Protein AF-A0A9X8MLD3-F1 (afdb_monomer)

Nearest PDB structures (foldseek):
  4ijj-assembly1_A  TM=3.725E-01  e=1.836E+00  Pseudomonas aeruginosa UCBPP-PA14

Solvent-accessible surface area (backbone atoms only — not comparable to full-atom values): 4976 Å² total; per-residue (Å²): 115,72,67,63,54,53,51,55,53,51,51,54,51,50,53,51,50,53,52,52,51,52,53,49,51,52,50,53,53,49,40,53,48,52,51,51,57,50,40,72,78,37,74,89,60,85,50,74,96,42,60,67,61,34,63,74,68,61,69,91,65,95,48,64,67,64,49,48,55,51,51,50,54,50,50,51,52,47,49,29,53,78,72,70,104

Foldseek 3Di:
DVVVVVVVVVVVVVVVVVVVVVVVVLLLVLLVVLVVVLCVVVVPDDCPPDVVVVLVPDDDDPDNVVVVVNNVSSVVSNVCSVVVD

Secondary structure (DSSP, 8-state):
-HHHHHHHHHHHHHHHHHHHHHHHHHHHHHHHHHHHHHHHH-TT----S-HHHHHHHPPP-S-HHHHHHHHHHHHHHHHHHHHT-

Radius of gyration: 20.13 Å; Cα contacts (8 Å, |Δi|>4): 25; chains: 1; bounding box: 44×21×60 Å

Mean predicted aligned error: 5.8 Å

Structure (mmCIF, N/CA/C/O backbone):
data_AF-A0A9X8MLD3-F1
#
_entry.id   AF-A0A9X8MLD3-F1
#
loop_
_atom_site.group_PDB
_atom_site.id
_atom_site.type_symbol
_atom_site.label_atom_id
_atom_site.label_alt_id
_atom_site.label_comp_id
_atom_site.label_asym_id
_atom_site.label_entity_id
_atom_site.label_seq_id
_atom_site.pdbx_PDB_ins_code
_atom_site.Cartn_x
_atom_site.Cartn_y
_atom_site.Cartn_z
_atom_site.occupancy
_atom_site.B_iso_or_equiv
_atom_site.auth_seq_id
_atom_site.auth_comp_id
_atom_site.auth_asym_id
_atom_site.auth_atom_id
_atom_site.pdbx_PDB_model_num
ATOM 1 N N . MET A 1 1 ? 26.096 4.111 -39.785 1.00 65.81 1 MET A N 1
ATOM 2 C CA . MET A 1 1 ? 26.343 4.273 -38.328 1.00 65.81 1 MET A CA 1
ATOM 3 C C . MET A 1 1 ? 25.145 4.820 -37.546 1.00 65.81 1 MET A C 1
ATOM 5 O O . MET A 1 1 ? 24.826 4.251 -36.513 1.00 65.81 1 MET A O 1
ATOM 9 N N . ARG A 1 2 ? 24.442 5.862 -38.020 1.00 78.38 2 ARG A N 1
ATOM 10 C CA . ARG A 1 2 ? 23.332 6.509 -37.284 1.00 78.38 2 ARG A CA 1
ATOM 11 C C . ARG A 1 2 ? 22.141 5.583 -36.949 1.00 78.38 2 ARG A C 1
ATOM 13 O O . ARG A 1 2 ? 21.607 5.679 -35.855 1.00 78.38 2 ARG A O 1
ATOM 20 N N . ALA A 1 3 ? 21.778 4.655 -37.840 1.00 85.69 3 ALA A N 1
ATOM 21 C CA . ALA A 1 3 ? 20.686 3.693 -37.613 1.00 85.69 3 ALA A CA 1
ATOM 22 C C . ALA A 1 3 ? 20.962 2.731 -36.440 1.00 85.69 3 ALA A C 1
ATOM 24 O O . ALA A 1 3 ? 20.123 2.582 -35.558 1.00 85.69 3 ALA A O 1
ATOM 25 N N . ARG A 1 4 ? 22.185 2.188 -36.363 1.00 85.44 4 ARG A N 1
ATOM 26 C CA . ARG A 1 4 ? 22.622 1.293 -35.279 1.00 85.44 4 ARG A CA 1
ATOM 27 C C . ARG A 1 4 ? 22.594 1.976 -33.907 1.00 85.44 4 ARG A C 1
ATOM 29 O O . ARG A 1 4 ? 22.241 1.357 -32.912 1.00 85.44 4 ARG A O 1
ATOM 36 N N . LEU A 1 5 ? 22.930 3.269 -33.852 1.00 91.62 5 LEU A N 1
ATOM 37 C CA . LEU A 1 5 ? 22.818 4.065 -32.624 1.00 91.62 5 LEU A CA 1
ATOM 38 C C . LEU A 1 5 ? 21.353 4.219 -32.184 1.00 91.62 5 LEU A C 1
ATOM 40 O O . LEU A 1 5 ? 21.052 4.103 -31.000 1.00 91.62 5 LEU A O 1
ATOM 44 N N . VAL A 1 6 ? 20.440 4.462 -33.129 1.00 94.25 6 VAL A N 1
ATOM 45 C CA . VAL A 1 6 ? 19.001 4.595 -32.843 1.00 94.25 6 VAL A CA 1
ATOM 46 C C . VAL A 1 6 ? 18.414 3.284 -32.314 1.00 94.25 6 VAL A C 1
ATOM 48 O O . VAL A 1 6 ? 17.626 3.314 -31.371 1.00 94.25 6 VAL A O 1
ATOM 51 N N . GLU A 1 7 ? 18.810 2.141 -32.871 1.00 94.50 7 GLU A N 1
ATOM 52 C CA . GLU A 1 7 ? 18.385 0.819 -32.387 1.00 94.50 7 GLU A CA 1
ATOM 53 C C . GLU A 1 7 ? 18.858 0.555 -30.954 1.00 94.50 7 GLU A C 1
ATOM 55 O O . GLU A 1 7 ? 18.036 0.226 -30.099 1.00 94.50 7 GLU A O 1
ATOM 60 N N . LEU A 1 8 ? 20.132 0.829 -30.653 1.00 94.69 8 LEU A N 1
ATOM 61 C CA . LEU A 1 8 ? 20.683 0.695 -29.298 1.00 94.69 8 LEU A CA 1
ATOM 62 C C . LEU A 1 8 ? 19.954 1.579 -28.272 1.00 94.69 8 LEU A C 1
ATOM 64 O O . LEU A 1 8 ? 19.715 1.167 -27.136 1.00 94.69 8 LEU A O 1
ATOM 68 N N . LEU A 1 9 ? 19.576 2.804 -28.652 1.00 95.44 9 LEU A N 1
ATOM 69 C CA . LEU A 1 9 ? 18.810 3.693 -27.773 1.00 95.44 9 LEU A CA 1
ATOM 70 C C . LEU A 1 9 ? 17.383 3.180 -27.533 1.00 95.44 9 LEU A C 1
ATOM 72 O O . LEU A 1 9 ? 16.881 3.284 -26.412 1.00 95.44 9 LEU A O 1
ATOM 76 N N . ARG A 1 10 ? 16.732 2.610 -28.555 1.00 94.75 10 ARG A N 1
ATOM 77 C CA . ARG A 1 10 ? 15.395 2.004 -28.424 1.00 94.75 10 ARG A CA 1
ATOM 78 C C . ARG A 1 10 ? 15.414 0.779 -27.519 1.00 94.75 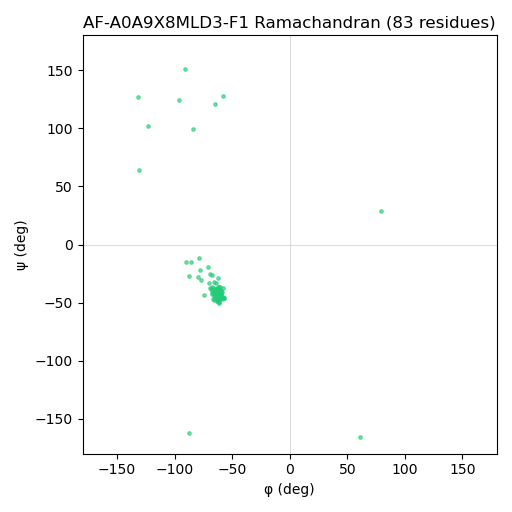10 ARG A C 1
ATOM 80 O O . ARG A 1 10 ? 14.522 0.641 -26.684 1.00 94.75 10 ARG A O 1
ATOM 87 N N . GLU A 1 11 ? 16.428 -0.066 -27.653 1.00 95.56 11 GLU A N 1
ATOM 88 C CA . GLU A 1 11 ? 16.621 -1.243 -26.807 1.00 95.56 11 GLU A CA 1
ATOM 89 C C . GLU A 1 11 ? 16.821 -0.841 -25.342 1.00 95.56 11 GLU A C 1
ATOM 91 O O . GLU A 1 11 ? 16.054 -1.263 -24.477 1.00 95.56 11 GLU A O 1
ATOM 96 N N . ARG A 1 12 ? 17.722 0.114 -25.071 1.00 93.69 12 ARG A N 1
ATOM 97 C CA . ARG A 1 12 ? 17.905 0.668 -23.718 1.00 93.69 12 ARG A CA 1
ATOM 98 C C . ARG A 1 12 ? 16.633 1.290 -23.148 1.00 93.69 12 ARG A C 1
ATOM 100 O O . ARG A 1 12 ? 16.343 1.127 -21.964 1.00 93.69 12 ARG A O 1
ATOM 107 N N . ALA A 1 13 ? 15.863 2.016 -23.959 1.00 94.81 13 ALA A N 1
ATOM 108 C CA . ALA A 1 13 ? 14.590 2.581 -23.516 1.00 94.81 13 ALA A CA 1
ATOM 109 C C . ALA A 1 13 ? 13.571 1.483 -23.168 1.00 94.81 13 ALA A C 1
ATOM 111 O O . ALA A 1 13 ? 12.841 1.615 -22.186 1.00 94.81 13 ALA A O 1
ATOM 112 N N . ARG A 1 14 ? 13.534 0.388 -23.937 1.00 94.88 14 ARG A N 1
ATOM 113 C CA . ARG A 1 14 ? 12.674 -0.770 -23.666 1.00 94.88 14 ARG A CA 1
ATOM 114 C C . ARG A 1 14 ? 13.072 -1.473 -22.372 1.00 94.88 14 ARG A C 1
ATOM 116 O O . A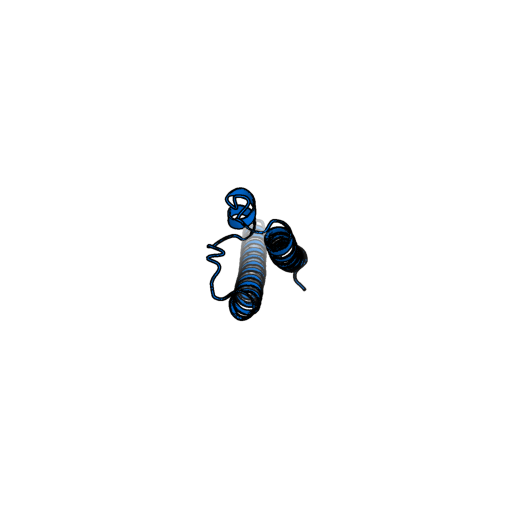RG A 1 14 ? 12.206 -1.705 -21.536 1.00 94.88 14 ARG A O 1
ATOM 123 N N . GLU A 1 15 ? 14.357 -1.745 -22.171 1.00 95.25 15 GLU A N 1
ATOM 124 C CA . GLU A 1 15 ? 14.859 -2.343 -20.929 1.00 95.25 15 GLU A CA 1
ATOM 125 C C . GLU A 1 15 ? 14.507 -1.494 -19.707 1.00 95.25 15 GLU A C 1
ATOM 127 O O . GLU A 1 15 ? 14.011 -2.015 -18.710 1.00 95.25 15 GLU A O 1
ATOM 132 N N . ARG A 1 16 ? 14.705 -0.171 -19.790 1.00 94.19 16 ARG A N 1
ATOM 133 C CA . ARG A 1 16 ? 14.341 0.752 -18.706 1.00 94.19 16 ARG A CA 1
ATOM 134 C C . ARG A 1 16 ? 12.850 0.699 -18.389 1.00 94.19 16 ARG A C 1
ATOM 136 O O . ARG A 1 16 ? 12.500 0.689 -17.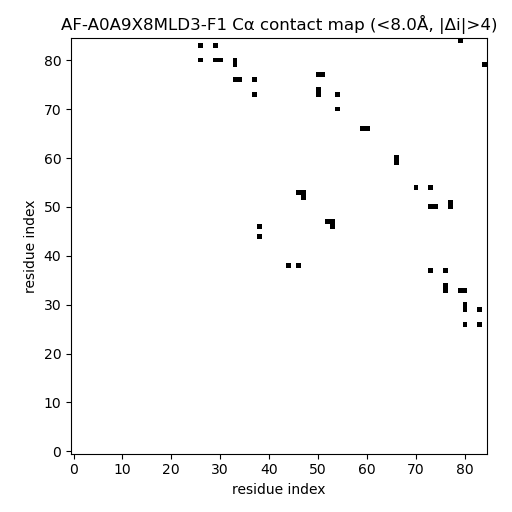215 1.00 94.19 16 ARG A O 1
ATOM 143 N N . ARG A 1 17 ? 11.985 0.634 -19.407 1.00 95.00 17 ARG A N 1
ATOM 144 C CA . ARG A 1 17 ? 10.533 0.489 -19.205 1.00 95.00 17 ARG A CA 1
ATOM 145 C C . ARG A 1 17 ? 10.177 -0.830 -18.532 1.00 95.00 17 ARG A C 1
ATOM 147 O O . ARG A 1 17 ? 9.375 -0.816 -17.612 1.00 95.00 17 ARG A O 1
ATOM 154 N N . ILE A 1 18 ? 10.788 -1.939 -18.947 1.00 95.31 18 ILE A N 1
ATOM 155 C CA . ILE A 1 18 ? 10.551 -3.253 -18.331 1.00 95.31 18 ILE A CA 1
ATOM 156 C C . ILE A 1 18 ? 10.967 -3.233 -16.858 1.00 95.31 18 ILE A C 1
ATOM 158 O O . ILE A 1 18 ? 10.202 -3.665 -16.004 1.00 95.31 18 ILE A O 1
ATOM 162 N N . ARG A 1 19 ? 12.143 -2.675 -16.539 1.00 93.75 19 ARG A N 1
ATOM 163 C CA . ARG A 1 19 ? 12.596 -2.546 -15.145 1.00 93.75 19 ARG A CA 1
ATOM 164 C C . ARG A 1 19 ? 11.677 -1.649 -14.320 1.00 93.75 19 ARG A C 1
ATOM 166 O O . ARG A 1 19 ? 11.348 -2.007 -13.199 1.00 93.75 19 ARG A O 1
ATOM 173 N N . ALA A 1 20 ? 11.248 -0.515 -14.875 1.00 92.31 20 ALA A N 1
ATOM 174 C CA . ALA A 1 20 ? 10.316 0.384 -14.200 1.00 92.31 20 ALA A CA 1
ATOM 175 C C . ALA A 1 20 ? 8.959 -0.291 -13.940 1.00 92.31 20 ALA A C 1
ATOM 177 O O . ALA A 1 20 ? 8.425 -0.170 -12.844 1.00 92.31 20 ALA A O 1
ATOM 178 N N . ALA A 1 21 ? 8.438 -1.047 -14.909 1.00 93.38 21 ALA A N 1
ATOM 179 C CA . ALA A 1 21 ? 7.207 -1.815 -14.743 1.00 93.38 21 ALA A CA 1
ATOM 180 C C . ALA A 1 21 ? 7.355 -2.914 -13.679 1.00 93.38 21 ALA A C 1
ATOM 182 O O . ALA A 1 21 ? 6.469 -3.075 -12.850 1.00 93.38 21 ALA A O 1
ATOM 183 N N . GLY A 1 22 ? 8.487 -3.626 -13.657 1.00 93.81 22 GLY A N 1
ATOM 184 C CA . GLY A 1 22 ? 8.774 -4.627 -12.627 1.00 93.81 22 GLY A CA 1
ATOM 185 C C . GLY A 1 22 ? 8.886 -4.024 -11.225 1.00 93.81 22 GLY A C 1
ATOM 186 O O . GLY A 1 22 ? 8.316 -4.562 -10.284 1.00 93.81 22 GLY A O 1
ATOM 187 N N . ALA A 1 23 ? 9.560 -2.877 -11.089 1.00 90.88 23 ALA A N 1
ATOM 188 C CA . ALA A 1 23 ? 9.634 -2.150 -9.823 1.00 90.88 23 ALA A CA 1
ATOM 189 C C . ALA A 1 23 ? 8.251 -1.671 -9.359 1.00 90.88 23 ALA A C 1
ATOM 191 O O . ALA A 1 23 ? 7.935 -1.779 -8.179 1.00 90.88 23 ALA A O 1
ATOM 192 N N . ARG A 1 24 ? 7.409 -1.198 -10.290 1.00 91.06 24 ARG A N 1
ATOM 193 C CA . ARG A 1 24 ? 6.030 -0.810 -9.982 1.00 91.06 24 ARG A CA 1
ATOM 194 C C . ARG A 1 24 ? 5.201 -2.003 -9.509 1.00 91.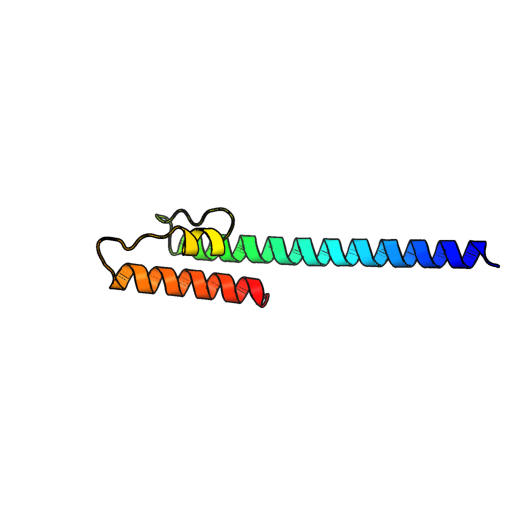06 24 ARG A C 1
ATOM 196 O O . ARG A 1 24 ? 4.592 -1.912 -8.457 1.00 91.06 24 ARG A O 1
ATOM 203 N N . ALA A 1 25 ? 5.259 -3.130 -10.216 1.00 93.38 25 ALA A N 1
ATOM 204 C CA . ALA A 1 25 ? 4.546 -4.344 -9.823 1.00 93.38 25 ALA A CA 1
ATOM 205 C C . ALA A 1 25 ? 4.999 -4.878 -8.453 1.00 93.38 25 ALA A C 1
ATOM 207 O O . ALA A 1 25 ? 4.178 -5.360 -7.681 1.00 93.38 25 ALA A O 1
ATOM 208 N N . ALA A 1 26 ? 6.293 -4.775 -8.132 1.00 92.44 26 ALA A N 1
ATOM 209 C CA . ALA A 1 26 ? 6.805 -5.140 -6.813 1.00 92.44 26 ALA A CA 1
ATOM 210 C C . ALA A 1 26 ? 6.285 -4.203 -5.710 1.00 92.44 26 ALA A C 1
ATOM 212 O O . ALA A 1 26 ? 5.905 -4.682 -4.645 1.00 92.44 26 ALA A O 1
ATOM 213 N N . ALA A 1 27 ? 6.230 -2.893 -5.973 1.00 90.81 27 ALA A N 1
ATOM 214 C CA . ALA A 1 27 ? 5.654 -1.920 -5.047 1.00 90.81 27 ALA A CA 1
ATOM 215 C C . ALA A 1 27 ? 4.148 -2.153 -4.835 1.00 90.81 27 ALA A C 1
ATOM 217 O O . ALA A 1 27 ? 3.695 -2.171 -3.696 1.00 90.81 27 ALA A O 1
ATOM 218 N N . ASP A 1 28 ? 3.394 -2.411 -5.908 1.00 91.81 28 ASP A N 1
ATOM 219 C CA . ASP A 1 28 ? 1.957 -2.696 -5.829 1.00 91.81 28 ASP A CA 1
ATOM 220 C C . ASP A 1 28 ? 1.694 -4.011 -5.058 1.00 91.81 28 ASP A C 1
ATOM 222 O O . ASP A 1 28 ? 0.793 -4.079 -4.226 1.00 91.81 28 ASP A O 1
ATOM 226 N N . ALA A 1 29 ? 2.516 -5.050 -5.262 1.00 94.00 29 ALA A N 1
ATOM 227 C CA . ALA A 1 29 ? 2.416 -6.304 -4.508 1.00 94.00 29 ALA A CA 1
ATOM 228 C C . ALA A 1 29 ? 2.761 -6.131 -3.019 1.00 94.00 29 ALA A C 1
ATOM 230 O O . ALA A 1 29 ? 2.137 -6.755 -2.161 1.00 94.00 29 ALA A O 1
ATOM 231 N N . PHE A 1 30 ? 3.747 -5.286 -2.707 1.00 94.19 30 PHE A N 1
ATOM 232 C CA . PHE A 1 30 ? 4.079 -4.940 -1.328 1.00 94.19 30 PHE A CA 1
ATOM 233 C C . PHE A 1 30 ? 2.934 -4.176 -0.654 1.00 94.19 30 PHE A C 1
ATOM 235 O O . PHE A 1 30 ? 2.534 -4.540 0.448 1.00 94.19 30 PHE A O 1
ATOM 242 N N . ALA A 1 31 ? 2.349 -3.190 -1.340 1.00 93.44 31 ALA A N 1
ATOM 243 C CA . ALA A 1 31 ? 1.181 -2.469 -0.844 1.00 93.44 31 ALA A CA 1
ATOM 244 C C . ALA A 1 31 ? 0.002 -3.414 -0.577 1.00 93.44 31 ALA A C 1
ATOM 246 O O . ALA A 1 31 ? -0.560 -3.391 0.514 1.00 93.44 31 ALA A O 1
ATOM 247 N N . ALA A 1 32 ? -0.307 -4.319 -1.511 1.00 92.81 32 ALA A N 1
ATOM 248 C CA . ALA A 1 32 ? -1.360 -5.317 -1.326 1.00 92.81 32 ALA A CA 1
ATOM 249 C C . ALA A 1 32 ? -1.119 -6.215 -0.099 1.00 92.81 32 ALA A C 1
ATOM 251 O O . ALA A 1 32 ? -2.060 -6.559 0.613 1.00 92.81 32 ALA A O 1
ATOM 252 N N . ARG A 1 33 ? 0.141 -6.572 0.177 1.00 94.38 33 ARG A N 1
ATOM 253 C CA . ARG A 1 33 ? 0.502 -7.336 1.374 1.00 94.38 33 ARG A CA 1
ATOM 254 C C . ARG A 1 33 ? 0.271 -6.5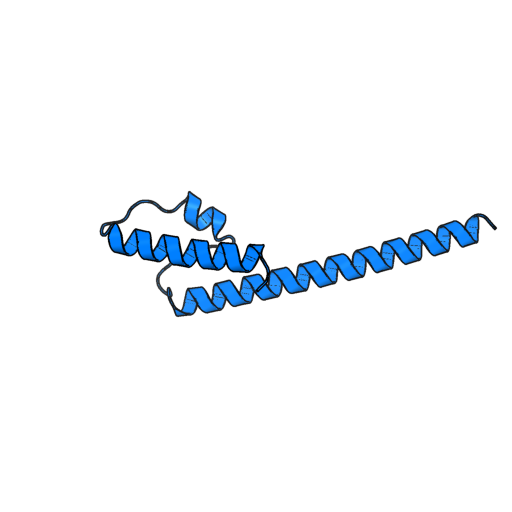33 2.654 1.00 94.38 33 ARG A C 1
ATOM 256 O O . ARG A 1 33 ? -0.319 -7.070 3.580 1.00 94.38 33 ARG A O 1
ATOM 263 N N . VAL A 1 34 ? 0.717 -5.279 2.706 1.00 93.94 34 VAL A N 1
ATOM 264 C CA . VAL A 1 34 ? 0.508 -4.413 3.878 1.00 93.94 34 VAL A CA 1
ATOM 265 C C . VAL A 1 34 ? -0.988 -4.187 4.126 1.00 93.94 34 VAL A C 1
ATOM 267 O O . VAL A 1 34 ? -1.425 -4.253 5.268 1.00 93.94 34 VAL A O 1
ATOM 270 N N . HIS A 1 35 ? -1.789 -4.011 3.069 1.00 92.31 35 HIS A N 1
ATOM 271 C CA . HIS A 1 35 ? -3.249 -3.952 3.183 1.00 92.31 35 HIS A CA 1
ATOM 272 C C . HIS A 1 35 ? -3.845 -5.236 3.771 1.00 92.31 35 HIS A C 1
ATOM 274 O O . HIS A 1 35 ? -4.729 -5.154 4.616 1.00 92.31 35 HIS A O 1
ATOM 280 N N . ALA A 1 36 ? -3.373 -6.411 3.346 1.00 91.94 36 ALA A N 1
ATOM 281 C CA . ALA A 1 36 ? -3.844 -7.682 3.891 1.00 91.94 36 ALA A CA 1
ATOM 282 C C . ALA A 1 36 ? -3.470 -7.847 5.374 1.00 91.94 36 ALA A C 1
ATOM 284 O O . ALA A 1 36 ? -4.328 -8.219 6.165 1.00 91.94 36 ALA A O 1
ATOM 285 N N . GLU A 1 37 ? -2.228 -7.515 5.751 1.00 93.31 37 GLU A N 1
ATOM 286 C CA . GLU A 1 37 ? -1.774 -7.510 7.152 1.00 93.31 37 GLU A CA 1
ATOM 287 C C . GLU A 1 37 ? -2.661 -6.586 8.007 1.00 93.31 37 GLU A C 1
ATOM 289 O O . GLU A 1 37 ? -3.148 -6.980 9.062 1.00 93.31 37 GLU A O 1
ATOM 294 N N . LEU A 1 38 ? -2.950 -5.382 7.511 1.00 92.56 38 LEU A N 1
ATOM 295 C CA . LEU A 1 38 ? -3.792 -4.415 8.211 1.00 92.56 38 LEU A CA 1
ATOM 296 C C . LEU A 1 38 ? -5.260 -4.869 8.313 1.00 92.56 38 LEU A C 1
ATOM 298 O O . LEU A 1 38 ? -5.893 -4.659 9.342 1.00 92.56 38 LEU A O 1
ATOM 302 N N . ALA A 1 39 ? -5.796 -5.525 7.282 1.00 91.44 39 ALA A N 1
ATOM 303 C CA . ALA A 1 39 ? -7.157 -6.066 7.286 1.00 91.44 39 ALA A CA 1
ATOM 304 C C . ALA A 1 39 ? -7.331 -7.260 8.244 1.00 91.44 39 ALA A C 1
ATOM 306 O O . ALA A 1 39 ? -8.441 -7.509 8.712 1.00 91.44 39 ALA A O 1
ATOM 307 N N . GLU A 1 40 ? -6.260 -8.001 8.551 1.00 92.12 40 GLU A N 1
ATOM 308 C CA . GLU A 1 40 ? -6.284 -9.036 9.593 1.00 92.12 40 GLU A CA 1
ATOM 309 C C . GLU A 1 40 ? -6.415 -8.425 10.994 1.00 92.12 40 GLU A C 1
ATOM 311 O O . GLU A 1 40 ? -7.120 -8.974 11.842 1.00 92.12 40 GLU A O 1
ATOM 316 N N . GLU A 1 41 ? -5.769 -7.282 11.232 1.00 88.81 41 GLU A N 1
ATOM 317 C CA . GLU A 1 41 ? -5.864 -6.548 12.498 1.00 88.81 41 GLU A CA 1
ATOM 318 C C . GLU A 1 41 ? -7.173 -5.755 12.618 1.00 88.81 41 GLU A C 1
ATOM 320 O O . GLU A 1 41 ? -7.689 -5.578 13.722 1.00 88.81 41 GLU A O 1
ATOM 325 N N . LEU A 1 42 ? -7.722 -5.301 11.487 1.00 88.19 42 LEU A N 1
ATOM 326 C CA . LEU A 1 42 ? -8.865 -4.389 11.413 1.00 88.19 42 LEU A CA 1
ATOM 327 C C . LEU A 1 42 ? -9.943 -4.897 10.434 1.00 88.19 42 LEU A C 1
ATOM 329 O O . LEU A 1 42 ? -10.225 -4.247 9.427 1.00 88.19 42 LEU A O 1
ATOM 333 N N . PRO A 1 43 ? -10.582 -6.048 10.709 1.00 83.88 43 PRO A N 1
ATOM 334 C CA . PRO A 1 43 ? -11.514 -6.674 9.768 1.00 83.88 43 PRO A CA 1
ATOM 335 C C . PRO A 1 43 ? -12.837 -5.914 9.598 1.00 83.88 43 PRO A C 1
ATOM 337 O O . PRO A 1 43 ? -13.561 -6.150 8.632 1.00 83.88 43 PRO A O 1
ATOM 340 N N . GLU A 1 44 ? -13.185 -5.042 10.545 1.00 83.88 44 GLU A N 1
ATOM 341 C CA . GLU A 1 44 ? -14.422 -4.251 10.519 1.00 83.88 44 GLU A CA 1
ATOM 342 C C . GLU A 1 44 ? -14.269 -2.943 9.726 1.00 83.88 44 GLU A C 1
ATOM 344 O O . GLU A 1 44 ? -15.270 -2.325 9.360 1.00 83.88 44 GLU A O 1
ATOM 349 N N . GLU A 1 45 ? -13.032 -2.533 9.432 1.00 83.69 45 GLU A N 1
ATOM 350 C CA . GLU A 1 45 ? -12.719 -1.245 8.820 1.00 83.69 45 GLU A CA 1
ATOM 351 C C . GLU A 1 45 ? -12.562 -1.370 7.299 1.00 83.69 45 GLU A C 1
ATOM 353 O O . GLU A 1 45 ? -11.740 -2.136 6.792 1.00 83.69 45 GLU A O 1
ATOM 358 N N . ASP A 1 46 ? -13.328 -0.577 6.546 1.00 86.06 46 ASP A N 1
ATOM 359 C CA . ASP A 1 46 ? -13.154 -0.462 5.096 1.00 86.06 46 ASP A CA 1
ATOM 360 C C . ASP A 1 46 ? -12.058 0.557 4.775 1.00 86.06 46 ASP A C 1
ATOM 362 O O . ASP A 1 46 ? -12.277 1.769 4.783 1.00 86.06 46 ASP A O 1
ATOM 366 N N . LEU A 1 47 ? -10.865 0.042 4.489 1.00 84.00 47 LEU A N 1
ATOM 367 C CA . LEU A 1 47 ? -9.671 0.832 4.194 1.00 84.00 47 LEU A CA 1
ATOM 368 C C . LEU A 1 47 ? -9.645 1.392 2.760 1.00 84.00 47 LEU A C 1
ATOM 370 O O . LEU A 1 47 ? -8.810 2.241 2.452 1.00 84.00 47 LEU A O 1
ATOM 374 N N . GLY A 1 48 ? -10.538 0.938 1.873 1.00 84.88 48 GLY A N 1
ATOM 375 C CA . GLY A 1 48 ? -10.534 1.320 0.460 1.00 84.88 48 GLY A CA 1
ATOM 376 C C . GLY A 1 48 ? -9.257 0.932 -0.306 1.00 84.88 48 GLY A C 1
ATOM 377 O O . GLY A 1 48 ? -8.452 0.111 0.134 1.00 84.88 48 GLY A O 1
ATOM 378 N N . GLU A 1 49 ? -9.090 1.512 -1.500 1.00 82.25 49 GLU A N 1
ATOM 379 C CA . GLU A 1 49 ? -7.944 1.238 -2.389 1.00 82.25 49 GLU A CA 1
ATOM 380 C C . GLU A 1 49 ? -6.659 1.983 -1.987 1.00 82.25 49 GLU A C 1
ATOM 382 O O . GLU A 1 49 ? -5.566 1.498 -2.272 1.00 82.25 49 GLU A O 1
ATOM 387 N N . ASP A 1 50 ? -6.782 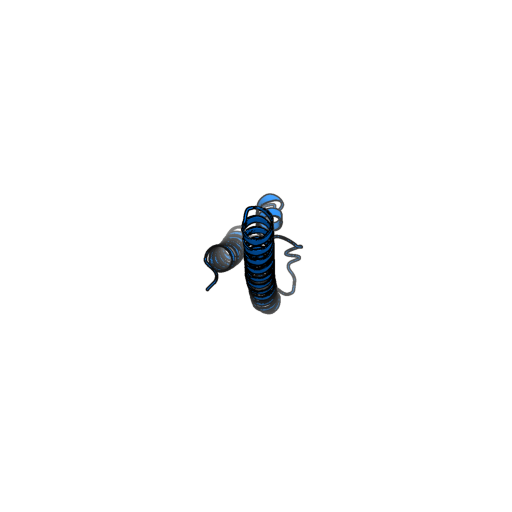3.144 -1.336 1.00 87.06 50 ASP A N 1
ATOM 388 C CA . ASP A 1 50 ? -5.658 3.962 -0.873 1.00 87.06 50 ASP A CA 1
ATOM 389 C C . ASP A 1 50 ? -5.876 4.376 0.589 1.00 87.06 50 ASP A C 1
ATOM 391 O O . ASP A 1 50 ? -6.905 4.960 0.948 1.00 87.06 50 ASP A O 1
ATOM 395 N N . LEU A 1 51 ? -4.877 4.100 1.432 1.00 88.44 51 LEU A N 1
ATOM 396 C CA . LEU A 1 51 ? -4.874 4.483 2.844 1.00 88.44 51 LEU A CA 1
ATOM 397 C C . LEU A 1 51 ? -4.903 6.007 3.034 1.00 88.44 51 LEU A C 1
ATOM 399 O O . LEU A 1 51 ? -5.445 6.485 4.029 1.00 88.44 51 LEU A O 1
ATOM 403 N N . ALA A 1 52 ? -4.359 6.783 2.090 1.00 89.00 52 ALA A N 1
ATOM 404 C CA . ALA A 1 52 ? -4.459 8.240 2.114 1.00 89.00 52 ALA A CA 1
ATOM 405 C C . ALA A 1 52 ? -5.923 8.688 2.029 1.00 89.00 52 ALA A C 1
ATOM 407 O O . ALA A 1 52 ? -6.383 9.474 2.858 1.00 89.00 52 ALA A O 1
ATOM 408 N N . ASP A 1 53 ? -6.676 8.117 1.087 1.00 89.12 53 ASP A N 1
ATOM 409 C CA . ASP A 1 53 ? -8.089 8.435 0.908 1.00 89.12 53 ASP A CA 1
ATOM 410 C C . ASP A 1 53 ? -8.928 7.978 2.112 1.00 89.12 53 ASP A C 1
ATOM 412 O O . ASP A 1 53 ? -9.942 8.600 2.439 1.00 89.12 53 ASP A O 1
ATOM 416 N N . PHE A 1 54 ? -8.553 6.880 2.777 1.00 90.12 54 PHE A N 1
ATOM 417 C CA . PHE A 1 54 ? -9.179 6.471 4.038 1.00 90.12 54 PHE A CA 1
ATOM 418 C C . PHE A 1 54 ? -8.979 7.530 5.128 1.00 90.12 54 PHE A C 1
ATOM 420 O O . PHE A 1 54 ? -9.951 7.982 5.734 1.00 90.12 54 PHE A O 1
ATOM 427 N N . LEU A 1 55 ? -7.736 7.974 5.334 1.00 89.31 55 LEU A N 1
ATOM 428 C CA . LEU A 1 55 ? -7.390 8.974 6.346 1.00 89.31 55 LEU A CA 1
ATOM 429 C C . LEU A 1 55 ? -8.066 10.327 6.091 1.00 89.31 55 LEU A C 1
ATOM 431 O O . LEU A 1 55 ? -8.479 10.988 7.040 1.00 89.31 55 LEU A O 1
ATOM 435 N N . GLU A 1 56 ? -8.202 10.737 4.829 1.00 90.31 56 GLU A N 1
ATOM 436 C CA . GLU A 1 56 ? -8.883 11.985 4.463 1.00 90.31 56 GLU A CA 1
ATOM 437 C C . GLU A 1 56 ? -10.400 11.930 4.688 1.00 90.31 56 GLU A C 1
ATOM 439 O O . GLU A 1 56 ? -11.018 12.945 5.018 1.00 90.31 56 GLU A O 1
ATOM 444 N N . ARG A 1 57 ? -11.015 10.755 4.503 1.00 88.75 57 ARG A N 1
ATOM 445 C CA . ARG A 1 57 ? -12.469 10.563 4.629 1.00 88.75 57 ARG A CA 1
ATOM 446 C C . ARG A 1 57 ? -12.916 10.185 6.039 1.00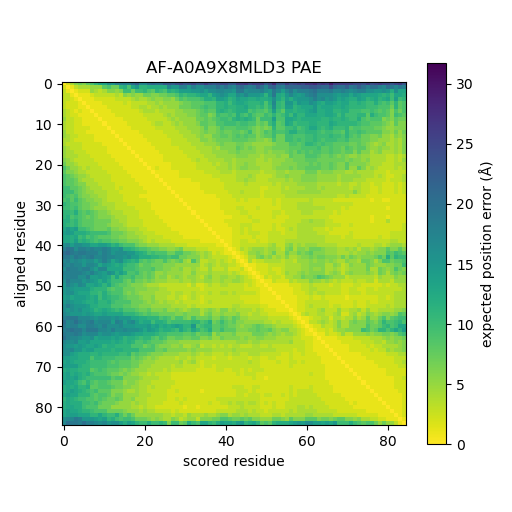 88.75 57 ARG A C 1
ATOM 448 O O . ARG A 1 57 ? -14.113 10.269 6.323 1.00 88.75 57 ARG A O 1
ATOM 455 N N . ARG A 1 5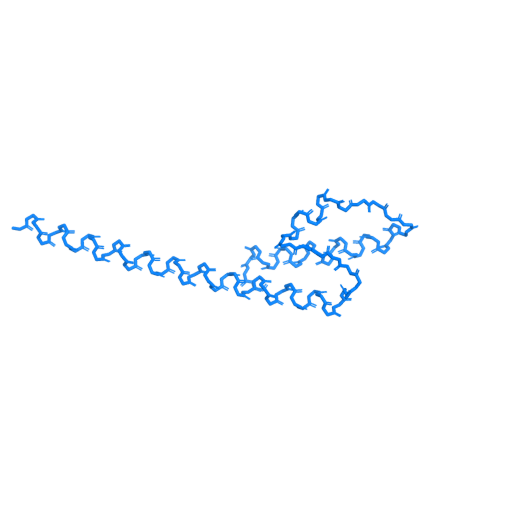8 ? -11.998 9.762 6.914 1.00 84.38 58 ARG A N 1
ATOM 456 C CA . ARG A 1 58 ? -12.328 9.329 8.275 1.00 84.38 58 ARG A CA 1
ATOM 457 C C . ARG A 1 58 ? -12.879 10.496 9.094 1.00 84.38 58 ARG A C 1
ATOM 459 O O . ARG A 1 58 ? -12.214 11.507 9.304 1.00 84.38 58 ARG A O 1
ATOM 466 N N . ALA A 1 59 ? -14.102 10.326 9.585 1.00 82.56 59 ALA A N 1
ATOM 467 C CA . ALA A 1 59 ? -14.696 11.216 10.573 1.00 82.56 59 ALA A CA 1
ATOM 468 C C . ALA A 1 59 ? -14.393 10.708 11.995 1.00 82.56 59 ALA A C 1
ATOM 470 O O . ALA A 1 59 ? -14.288 9.494 12.181 1.00 82.56 59 ALA A O 1
ATOM 471 N N . PRO A 1 60 ? -14.301 11.605 12.995 1.00 83.81 60 PRO A N 1
ATOM 472 C CA . PRO A 1 60 ? -14.262 11.209 14.397 1.00 83.81 60 PRO A CA 1
ATOM 473 C C . PRO A 1 60 ? -15.510 10.396 14.755 1.00 83.81 60 PRO A C 1
ATOM 475 O O . PRO A 1 60 ? -16.640 10.819 14.487 1.00 83.81 60 PRO A O 1
ATOM 478 N N . GLY A 1 61 ? -15.292 9.227 15.332 1.00 82.38 61 GLY A N 1
ATOM 479 C CA . GLY A 1 61 ? -16.287 8.316 15.857 1.00 82.38 61 GLY A CA 1
ATOM 480 C C . GLY A 1 61 ? -16.654 8.619 17.309 1.00 82.38 61 GLY A C 1
ATOM 481 O O . GLY A 1 61 ? -16.474 9.723 17.825 1.00 82.38 61 GLY A O 1
ATOM 482 N N . ALA A 1 62 ? -17.256 7.623 17.960 1.00 83.25 62 ALA A N 1
ATOM 483 C CA . ALA A 1 62 ? -17.750 7.742 19.331 1.00 83.25 62 ALA A CA 1
ATOM 484 C C . ALA A 1 62 ? -16.639 7.650 20.391 1.00 83.25 62 ALA A C 1
ATOM 486 O O . ALA A 1 62 ? -16.838 8.130 21.508 1.00 83.25 62 ALA A O 1
ATOM 487 N N . ASP A 1 63 ? -15.505 7.043 20.042 1.00 89.25 63 ASP A N 1
ATOM 488 C CA . ASP A 1 63 ? -14.345 6.868 20.910 1.00 89.25 63 ASP A CA 1
ATOM 489 C C . ASP A 1 63 ? -13.104 7.485 20.239 1.00 89.25 63 ASP A C 1
ATOM 491 O O . ASP A 1 63 ? -12.534 6.883 19.326 1.00 89.25 63 ASP A O 1
ATOM 495 N N . PRO A 1 64 ? -12.686 8.689 20.668 1.00 85.81 64 PRO A N 1
ATOM 496 C CA . PRO A 1 64 ? -11.565 9.386 20.052 1.00 85.81 64 PRO A CA 1
ATOM 497 C C . PRO A 1 64 ? -10.222 8.686 20.288 1.00 85.81 64 PRO A C 1
ATOM 499 O O . PRO A 1 64 ? -9.322 8.857 19.473 1.00 85.81 64 PRO A O 1
ATOM 502 N N . GLU A 1 65 ? -10.073 7.915 21.369 1.00 86.75 65 GLU A N 1
ATOM 503 C CA . GLU A 1 65 ? -8.824 7.207 21.679 1.00 86.75 65 GLU A CA 1
ATOM 504 C C . GLU A 1 65 ? -8.667 5.996 20.753 1.00 86.75 65 GLU A C 1
ATOM 506 O O . GLU A 1 65 ? -7.609 5.803 20.152 1.00 86.75 65 GLU A O 1
ATOM 511 N N . ALA A 1 66 ? -9.750 5.239 20.548 1.00 86.31 66 ALA A N 1
ATOM 512 C CA . ALA A 1 66 ? -9.776 4.148 19.576 1.00 86.31 66 ALA A CA 1
ATOM 513 C C . ALA A 1 66 ? -9.571 4.644 18.132 1.00 86.31 66 ALA A C 1
ATOM 515 O O . ALA A 1 66 ? -8.860 4.008 17.349 1.00 86.31 66 ALA A O 1
ATOM 516 N N . ASP A 1 67 ? -10.156 5.792 17.773 1.00 87.06 67 ASP A N 1
ATOM 517 C CA . ASP A 1 67 ? -9.939 6.399 16.457 1.00 87.06 67 ASP A CA 1
ATOM 518 C C . ASP A 1 67 ? -8.486 6.834 16.249 1.00 87.06 67 ASP A C 1
ATOM 520 O O . ASP A 1 67 ? -7.954 6.696 15.147 1.00 87.06 67 ASP A O 1
ATOM 524 N N . GLU A 1 68 ? -7.832 7.362 17.283 1.00 89.88 68 GLU A N 1
ATOM 525 C CA . GLU A 1 68 ? -6.440 7.798 17.194 1.00 89.88 68 GLU A CA 1
ATOM 526 C C . GLU A 1 68 ? -5.492 6.604 17.004 1.00 89.88 68 GLU A C 1
ATOM 528 O O . GLU A 1 68 ? -4.631 6.651 16.123 1.00 89.88 68 GLU A O 1
ATOM 533 N N . GLU A 1 69 ? -5.715 5.501 17.727 1.00 90.06 69 GLU A N 1
ATOM 534 C CA . GLU A 1 69 ? -4.959 4.249 17.567 1.00 90.06 69 GLU A CA 1
ATOM 535 C C . GLU A 1 69 ? -5.120 3.664 16.154 1.00 90.06 69 GLU A C 1
ATOM 537 O O . GLU A 1 69 ? -4.151 3.241 15.517 1.00 90.06 69 GLU A O 1
ATOM 542 N N . LEU A 1 70 ? -6.345 3.683 15.624 1.00 89.50 70 LEU A N 1
ATOM 543 C CA . LEU A 1 70 ? -6.625 3.276 14.251 1.00 89.50 70 LEU A CA 1
ATOM 544 C C . LEU A 1 70 ? -5.886 4.162 13.238 1.00 89.50 70 LEU A C 1
ATOM 546 O O . LEU A 1 70 ? -5.227 3.654 12.328 1.00 89.50 70 LEU A O 1
ATOM 550 N N . ILE A 1 71 ? -5.978 5.486 13.388 1.00 92.50 71 ILE A N 1
ATOM 551 C CA . ILE A 1 71 ? -5.308 6.448 12.505 1.00 92.50 71 ILE A CA 1
ATOM 552 C C . ILE A 1 71 ? -3.790 6.250 12.542 1.00 92.50 71 ILE A C 1
ATOM 554 O O . ILE A 1 71 ? -3.142 6.335 11.496 1.00 92.50 71 ILE A O 1
ATOM 558 N N . GLU A 1 72 ? -3.215 5.980 13.713 1.00 93.00 72 GLU A N 1
ATOM 559 C CA . GLU A 1 72 ? -1.789 5.696 13.861 1.00 93.00 72 GLU A CA 1
ATOM 560 C C . GLU A 1 72 ? -1.387 4.423 13.106 1.00 93.00 72 GLU A C 1
ATOM 562 O O . GLU A 1 72 ? -0.473 4.487 12.281 1.00 93.00 72 GLU A O 1
ATOM 567 N N . ARG A 1 73 ? -2.122 3.313 13.276 1.00 93.44 73 ARG A N 1
ATOM 568 C CA . ARG A 1 73 ? -1.875 2.065 12.526 1.00 93.44 73 ARG A CA 1
ATOM 569 C C . ARG A 1 73 ? -1.929 2.274 11.014 1.00 93.44 73 ARG A C 1
ATOM 571 O O . ARG A 1 73 ? -1.045 1.820 10.285 1.00 93.44 73 ARG A O 1
ATOM 578 N N . VAL A 1 74 ? -2.943 2.990 10.526 1.00 93.31 74 VAL A N 1
ATOM 579 C CA . VAL A 1 74 ? -3.087 3.263 9.089 1.00 93.31 74 VAL A CA 1
ATOM 580 C C . VAL A 1 74 ? -1.958 4.163 8.574 1.00 93.31 74 VAL A C 1
ATOM 582 O O . VAL A 1 74 ? -1.427 3.920 7.488 1.00 93.31 74 VAL A O 1
ATOM 585 N N . ARG A 1 75 ? -1.536 5.172 9.347 1.00 93.88 75 ARG A N 1
ATOM 586 C CA . ARG A 1 75 ? -0.387 6.028 8.998 1.00 93.88 75 ARG A CA 1
ATOM 587 C C . ARG A 1 75 ? 0.923 5.253 8.972 1.00 93.88 75 ARG A C 1
ATOM 589 O O . ARG A 1 75 ? 1.728 5.474 8.070 1.00 93.88 75 ARG A O 1
ATOM 596 N N . GLU A 1 76 ? 1.139 4.340 9.913 1.00 94.19 76 GLU A N 1
ATOM 597 C CA . GLU A 1 76 ? 2.316 3.470 9.917 1.00 94.19 76 GLU A CA 1
ATOM 598 C C . GLU A 1 76 ? 2.342 2.582 8.667 1.00 94.19 76 GLU A C 1
ATOM 600 O O . GLU A 1 76 ? 3.356 2.518 7.969 1.00 94.19 76 GLU A O 1
ATOM 605 N N . ALA A 1 77 ? 1.215 1.951 8.329 1.00 94.12 77 ALA A N 1
ATOM 606 C CA . ALA A 1 77 ? 1.079 1.148 7.117 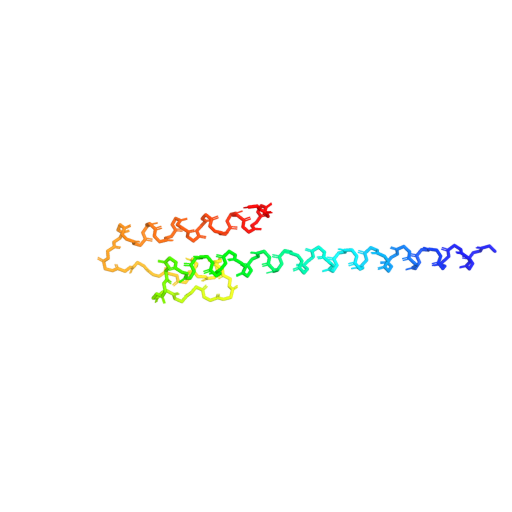1.00 94.12 77 ALA A CA 1
ATOM 607 C C . ALA A 1 77 ? 1.345 1.976 5.845 1.00 94.12 77 ALA A C 1
ATOM 609 O O . ALA A 1 77 ? 2.097 1.546 4.965 1.00 94.12 77 ALA A O 1
ATOM 610 N N . GLN A 1 78 ? 0.803 3.195 5.772 1.00 93.38 78 GLN A N 1
ATOM 611 C CA . GLN A 1 78 ? 1.069 4.132 4.680 1.00 93.38 78 GLN A CA 1
ATOM 612 C C . GLN A 1 78 ? 2.561 4.483 4.589 1.00 93.38 78 GLN A C 1
ATOM 614 O O . GLN A 1 78 ? 3.136 4.513 3.498 1.00 93.38 78 GLN A O 1
ATOM 619 N N . GLU A 1 79 ? 3.215 4.718 5.725 1.00 93.44 79 GLU A N 1
ATOM 620 C CA . GLU A 1 79 ? 4.636 5.042 5.770 1.00 93.44 79 GLU A CA 1
ATOM 621 C C . GLU A 1 79 ? 5.509 3.852 5.346 1.00 93.44 79 GLU A C 1
ATOM 623 O O . GLU A 1 79 ? 6.454 4.028 4.569 1.00 93.44 79 GLU A O 1
ATOM 628 N N . ARG A 1 80 ? 5.167 2.632 5.777 1.00 93.06 80 ARG A N 1
ATOM 629 C CA . ARG A 1 80 ? 5.811 1.387 5.330 1.00 93.06 80 ARG A CA 1
ATOM 630 C C . ARG A 1 80 ? 5.703 1.226 3.818 1.00 93.06 80 ARG A C 1
ATOM 632 O O . ARG A 1 80 ? 6.714 0.982 3.165 1.00 93.06 80 ARG A O 1
ATOM 639 N N . ILE A 1 81 ? 4.526 1.457 3.232 1.00 91.62 81 ILE A N 1
ATOM 640 C CA . ILE A 1 81 ? 4.316 1.430 1.772 1.00 91.62 81 ILE A CA 1
ATOM 641 C C . ILE A 1 81 ? 5.168 2.487 1.063 1.00 91.62 81 ILE A C 1
ATOM 643 O O . ILE A 1 81 ? 5.841 2.175 0.080 1.00 91.62 81 ILE A O 1
ATOM 647 N N . ALA A 1 82 ? 5.188 3.720 1.571 1.00 90.25 82 ALA A N 1
ATOM 648 C CA . ALA A 1 82 ? 5.969 4.807 0.985 1.00 90.25 82 ALA A CA 1
ATOM 649 C C . ALA A 1 82 ? 7.485 4.539 1.032 1.00 90.25 82 ALA A C 1
ATOM 651 O O . ALA A 1 82 ? 8.218 4.951 0.129 1.00 90.25 82 ALA A O 1
ATOM 652 N N . ARG A 1 83 ? 7.960 3.847 2.075 1.00 89.00 83 ARG A N 1
ATOM 653 C CA . ARG A 1 83 ? 9.371 3.479 2.261 1.00 89.00 83 ARG A CA 1
ATOM 654 C C . ARG A 1 83 ? 9.761 2.158 1.586 1.00 89.00 83 ARG A C 1
ATOM 656 O O . ARG A 1 83 ? 10.924 2.000 1.216 1.00 89.00 83 ARG A O 1
ATOM 663 N N . GLY A 1 84 ? 8.811 1.244 1.401 1.00 87.31 84 GLY A N 1
ATOM 664 C CA . GLY A 1 84 ? 8.991 -0.061 0.764 1.00 87.31 84 GLY A CA 1
ATOM 665 C C . GLY A 1 84 ? 9.618 -1.147 1.648 1.00 87.31 84 GLY A C 1
ATOM 666 O O . GLY A 1 84 ? 10.314 -2.006 1.101 1.00 87.31 84 GLY A O 1
ATOM 667 N N . TYR A 1 85 ? 9.427 -1.106 2.975 1.00 76.44 85 TYR A N 1
ATOM 668 C CA . TYR A 1 85 ? 9.882 -2.149 3.910 1.00 76.44 85 TYR A CA 1
ATOM 669 C C . TYR A 1 85 ? 8.938 -2.351 5.100 1.00 76.44 85 TYR A C 1
ATOM 671 O O . TYR A 1 85 ? 8.246 -1.387 5.493 1.00 76.44 85 TYR A O 1
#

Sequence (85 aa):
MRARLVELLRERARERRIRAAGARAAADAFAARVHAELAEELPEEDLGEDLADFLERRAPGADPEADEELIERVREAQERIARGY

pLDDT: mean 89.96, std 5.0, range [65.81, 95.56]

Organism: NCBI:txid156453